Protein AF-A0A8J8J710-F1 (afdb_monomer)

Radius of gyration: 20.17 Å; Cα contacts (8 Å, |Δi|>4): 18; chains: 1; bounding box: 38×29×48 Å

Secondary structure (DSSP, 8-state):
------EEEETTEEEESS-----TT------------SS---------HHHHHHHHHHHHHT-

Sequence (63 aa):
MEVVVEAVYENGVLKPKKKLNLPEGSEVRIKIVPTRVSERTFGIAKMSKREIDEIIEEIEDEW

Solvent-accessible surface area (backbone atoms only — not comparable to full-atom values): 4705 Å² total; per-residue (Å²): 136,91,79,91,77,62,59,48,82,53,96,94,40,81,43,59,80,60,89,76,96,69,68,88,89,66,86,78,89,84,80,91,69,84,81,72,91,56,104,70,86,87,80,90,78,93,75,56,72,65,65,50,52,54,54,50,51,60,63,58,72,76,110

Foldseek 3Di:
DDDDFDFDQDPNDTHTPDDDPDDPPDDDDDDDDPPPPDPDDDDDDDDDPVVVVVVVVVVVVVD

pLDDT: mean 81.84, std 13.39, range [50.44, 95.12]

Structure (mmCIF, N/CA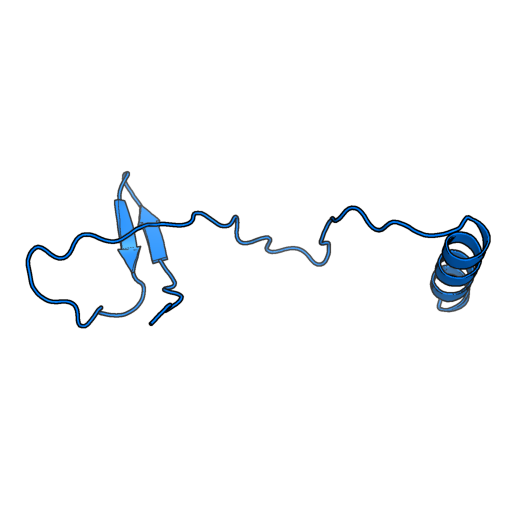/C/O backbone):
data_AF-A0A8J8J710-F1
#
_entry.id   AF-A0A8J8J710-F1
#
loop_
_atom_site.group_PDB
_atom_site.id
_atom_site.type_symbol
_atom_site.label_atom_id
_atom_site.label_alt_id
_atom_site.label_comp_id
_atom_site.label_asym_id
_atom_site.label_entity_id
_atom_site.label_seq_id
_atom_site.pdbx_PDB_ins_code
_atom_site.Cartn_x
_atom_site.Cartn_y
_atom_site.Cartn_z
_atom_site.occupancy
_atom_site.B_iso_or_equiv
_atom_site.auth_seq_id
_atom_site.auth_comp_id
_atom_site.auth_asym_id
_atom_site.auth_atom_id
_atom_site.pdbx_PDB_model_num
ATOM 1 N N . MET A 1 1 ? 3.721 16.147 5.123 1.00 64.88 1 MET A N 1
ATOM 2 C CA . MET A 1 1 ? 4.721 15.070 4.959 1.00 64.88 1 MET A CA 1
ATOM 3 C C . MET A 1 1 ? 4.044 13.910 4.264 1.00 64.88 1 MET A C 1
ATOM 5 O O . MET A 1 1 ? 2.927 13.579 4.638 1.00 64.88 1 MET A O 1
ATOM 9 N N . GLU A 1 2 ? 4.685 13.343 3.250 1.00 70.75 2 GLU A N 1
ATOM 10 C CA . GLU A 1 2 ? 4.231 12.110 2.607 1.00 70.75 2 GLU A CA 1
ATOM 11 C C . GLU A 1 2 ? 4.932 10.934 3.294 1.00 70.75 2 GLU A C 1
ATOM 13 O O . GLU A 1 2 ? 6.152 10.949 3.441 1.00 70.75 2 GLU A O 1
ATOM 18 N N . VAL A 1 3 ? 4.165 9.955 3.777 1.00 81.31 3 VAL A N 1
ATOM 19 C CA . VAL A 1 3 ? 4.695 8.752 4.430 1.00 81.31 3 VAL A CA 1
ATOM 20 C C . VAL A 1 3 ? 4.111 7.546 3.714 1.00 81.31 3 VAL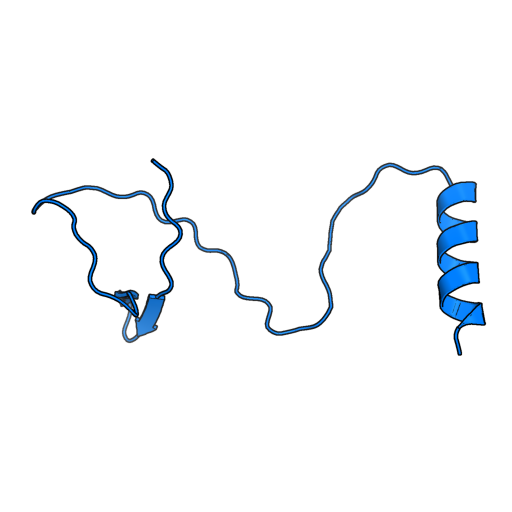 A C 1
ATOM 22 O O . VAL A 1 3 ? 2.894 7.426 3.583 1.00 81.31 3 VAL A O 1
ATOM 25 N N . VAL A 1 4 ? 4.980 6.652 3.250 1.00 83.88 4 VAL A N 1
ATOM 26 C CA . VAL A 1 4 ? 4.570 5.384 2.642 1.00 83.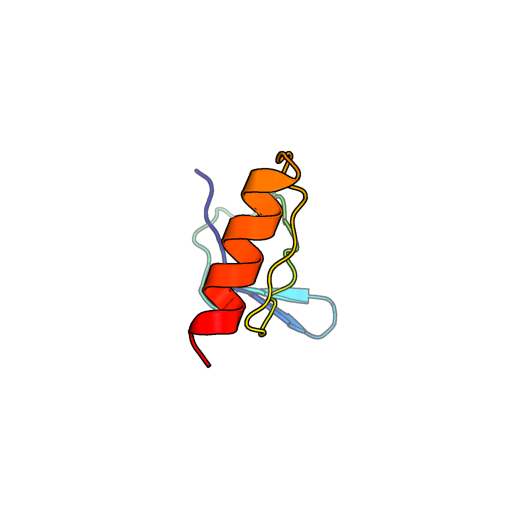88 4 VAL A CA 1
ATOM 27 C C . VAL A 1 4 ? 4.349 4.365 3.754 1.00 83.88 4 VAL A C 1
ATOM 29 O O . VAL A 1 4 ? 5.216 4.154 4.601 1.00 83.88 4 VAL A O 1
ATOM 32 N N . VAL A 1 5 ? 3.175 3.738 3.757 1.00 87.94 5 VAL A N 1
ATOM 33 C CA . VAL A 1 5 ? 2.760 2.770 4.775 1.00 87.94 5 VAL A CA 1
ATOM 34 C C . VAL A 1 5 ? 2.515 1.430 4.101 1.00 87.94 5 VAL A C 1
ATOM 36 O O . VAL A 1 5 ? 1.687 1.330 3.198 1.00 87.94 5 VAL A O 1
ATOM 39 N N . GLU A 1 6 ? 3.198 0.386 4.564 1.00 86.69 6 GLU A N 1
ATOM 40 C CA . GLU A 1 6 ? 2.881 -0.975 4.139 1.00 86.69 6 GLU A CA 1
ATOM 41 C C . GLU A 1 6 ? 1.624 -1.480 4.844 1.00 86.69 6 GLU A C 1
ATOM 43 O O . GLU A 1 6 ? 1.512 -1.402 6.070 1.00 86.69 6 GLU A O 1
ATOM 48 N N . ALA A 1 7 ? 0.703 -2.054 4.076 1.00 90.88 7 ALA A N 1
ATOM 49 C CA . ALA A 1 7 ? -0.538 -2.623 4.576 1.00 90.88 7 ALA A CA 1
ATOM 50 C C . ALA A 1 7 ? -0.856 -3.949 3.879 1.00 90.88 7 ALA A C 1
ATOM 52 O O . ALA A 1 7 ? -0.391 -4.205 2.770 1.00 90.88 7 ALA A O 1
ATOM 53 N N . VAL A 1 8 ? -1.661 -4.779 4.537 1.00 89.56 8 VAL A N 1
ATOM 54 C CA . VAL A 1 8 ? -2.251 -5.992 3.966 1.00 89.56 8 VAL A CA 1
ATOM 55 C C . VAL A 1 8 ? -3.740 -5.743 3.763 1.00 89.56 8 VAL A C 1
ATOM 57 O O . VAL A 1 8 ? -4.399 -5.168 4.629 1.00 89.56 8 VAL A O 1
ATOM 60 N N . TYR A 1 9 ? -4.266 -6.143 2.610 1.00 89.00 9 TYR A N 1
ATOM 61 C CA . TYR A 1 9 ? -5.693 -6.069 2.332 1.00 89.00 9 TYR A CA 1
ATOM 62 C C . TYR A 1 9 ? -6.366 -7.386 2.716 1.00 89.00 9 TYR A C 1
ATOM 64 O O . TYR A 1 9 ? -6.129 -8.409 2.080 1.00 89.00 9 TYR A O 1
ATOM 72 N N . GLU A 1 10 ? -7.201 -7.363 3.753 1.00 92.62 10 GLU A N 1
ATOM 73 C CA . GLU A 1 10 ? -7.891 -8.551 4.262 1.00 92.62 10 GLU A CA 1
ATOM 74 C C . GLU A 1 10 ? -9.350 -8.221 4.560 1.00 92.62 10 GLU A C 1
ATOM 76 O O . GLU A 1 10 ? -9.641 -7.240 5.246 1.00 92.62 10 GLU A O 1
ATOM 81 N N . ASN A 1 11 ? -10.273 -9.059 4.077 1.00 95.12 11 ASN A N 1
ATOM 82 C CA . ASN A 1 11 ? -11.716 -8.927 4.321 1.00 95.12 11 ASN A CA 1
ATOM 83 C C . ASN A 1 11 ? -12.278 -7.535 3.978 1.00 95.12 11 ASN A C 1
ATOM 85 O O . ASN A 1 11 ? -13.120 -7.003 4.696 1.00 95.12 11 ASN A O 1
ATOM 89 N N . GLY A 1 12 ? -11.787 -6.920 2.900 1.00 91.50 12 GLY A N 1
ATOM 90 C CA . GLY A 1 12 ? -12.258 -5.605 2.467 1.00 91.50 12 GLY A CA 1
ATOM 91 C C . GLY A 1 12 ? -11.551 -4.413 3.121 1.00 91.50 12 GLY A C 1
ATOM 92 O O . GLY A 1 12 ? -11.874 -3.274 2.790 1.00 91.50 12 GLY A O 1
ATOM 93 N N . VAL A 1 13 ? -10.585 -4.643 4.021 1.00 93.38 13 VAL A N 1
ATOM 94 C CA . VAL A 1 13 ? -9.953 -3.598 4.842 1.00 93.38 13 VAL A CA 1
ATOM 95 C C . VAL A 1 13 ? -8.434 -3.576 4.645 1.00 93.38 13 VAL A C 1
ATOM 97 O O . VAL A 1 13 ? -7.776 -4.613 4.714 1.00 93.38 13 VAL A O 1
ATOM 100 N N . LEU A 1 14 ? -7.857 -2.384 4.443 1.00 91.19 14 LEU A N 1
ATOM 101 C CA . LEU A 1 14 ? -6.405 -2.169 4.470 1.00 91.19 14 LEU A CA 1
ATOM 102 C C . LEU A 1 14 ? -5.915 -2.082 5.920 1.00 91.19 14 LEU A C 1
ATOM 104 O O . LEU A 1 14 ? -6.222 -1.126 6.630 1.00 91.19 14 LEU A O 1
ATOM 108 N N . LYS A 1 15 ? -5.129 -3.068 6.351 1.00 91.88 15 LYS A N 1
ATOM 109 C CA . LYS A 1 15 ? -4.532 -3.134 7.688 1.00 91.88 15 LYS A CA 1
ATOM 110 C C . LYS A 1 15 ? -3.047 -2.782 7.614 1.00 91.88 15 LYS A C 1
ATOM 112 O O . LYS A 1 15 ? -2.291 -3.539 7.004 1.00 91.88 15 LYS A O 1
ATOM 117 N N . PRO A 1 16 ? -2.589 -1.668 8.204 1.00 92.38 16 PRO A N 1
ATOM 118 C CA . PRO A 1 16 ? -1.176 -1.324 8.176 1.00 92.38 16 PRO A CA 1
ATOM 119 C C . PRO A 1 16 ? -0.361 -2.356 8.968 1.00 92.38 16 PRO A C 1
ATOM 121 O O . PRO A 1 16 ? -0.759 -2.781 10.050 1.00 92.38 16 PRO A O 1
ATOM 124 N N . LYS A 1 17 ? 0.808 -2.746 8.447 1.00 92.25 17 LYS A N 1
ATOM 125 C CA . LYS A 1 17 ? 1.717 -3.689 9.122 1.00 92.25 17 LYS A CA 1
ATOM 126 C C . LYS A 1 17 ? 2.330 -3.107 10.400 1.00 92.25 17 LYS A C 1
ATOM 128 O O . LYS A 1 17 ? 2.821 -3.848 11.246 1.00 92.25 17 LYS A O 1
ATOM 133 N N . LYS A 1 18 ? 2.345 -1.776 10.526 1.00 91.06 18 LYS A N 1
ATOM 134 C CA . LYS A 1 18 ? 2.847 -1.029 11.688 1.00 91.06 18 LYS A CA 1
ATOM 135 C C . LYS A 1 18 ? 1.802 -0.018 12.147 1.00 91.06 18 LYS A C 1
ATOM 137 O O . LYS A 1 18 ? 1.049 0.512 11.335 1.00 91.06 18 LYS A O 1
ATOM 142 N N . LYS A 1 19 ? 1.778 0.278 13.449 1.00 89.88 19 LYS A N 1
ATOM 143 C CA . LYS A 1 19 ? 0.861 1.271 14.024 1.00 89.88 19 LYS A CA 1
ATOM 144 C C . LYS A 1 19 ? 1.145 2.658 13.440 1.00 89.88 19 LYS A C 1
ATOM 146 O O . LYS A 1 19 ? 2.294 3.092 13.406 1.00 89.88 19 LYS A O 1
ATOM 151 N N . LEU A 1 20 ? 0.091 3.348 13.018 1.00 89.44 20 LEU A N 1
ATOM 152 C CA . LEU A 1 20 ? 0.163 4.735 12.570 1.00 89.44 20 LEU A CA 1
ATOM 153 C C . LEU A 1 20 ? -0.030 5.673 13.757 1.00 89.44 20 LEU A C 1
ATOM 155 O O . LEU A 1 20 ? -0.916 5.458 14.582 1.00 89.44 20 LEU A O 1
ATOM 159 N N . ASN A 1 21 ? 0.802 6.708 13.838 1.00 89.69 21 ASN A N 1
ATOM 160 C CA . ASN A 1 21 ? 0.671 7.764 14.835 1.00 89.69 21 ASN A CA 1
ATOM 161 C C . ASN A 1 21 ? -0.072 8.958 14.224 1.00 89.69 21 ASN A C 1
ATOM 163 O O . ASN A 1 21 ? 0.532 9.987 13.926 1.00 89.69 21 ASN A O 1
ATOM 167 N N . LEU A 1 22 ? -1.364 8.770 13.950 1.00 89.62 22 LEU A N 1
ATOM 168 C CA . LEU A 1 22 ? -2.244 9.802 13.400 1.00 89.62 22 LEU A CA 1
ATOM 169 C C . LEU A 1 22 ? -3.301 10.190 14.445 1.00 89.62 22 LEU A C 1
ATOM 171 O O . LEU A 1 22 ? -3.779 9.302 15.155 1.00 89.62 22 LEU A O 1
ATOM 175 N N . PRO A 1 23 ? -3.680 11.478 14.543 1.00 92.31 23 PRO A N 1
ATOM 176 C CA . PRO A 1 23 ? -4.806 11.902 15.369 1.00 92.31 23 PRO A CA 1
ATOM 177 C C . PRO A 1 23 ? -6.100 11.173 14.993 1.00 92.31 23 PRO A C 1
ATOM 179 O O . PRO A 1 23 ? -6.333 10.862 13.821 1.00 92.31 23 PRO A O 1
ATOM 182 N N . GLU A 1 24 ? -6.962 10.929 15.975 1.00 93.38 24 GLU A N 1
ATOM 183 C CA . GLU A 1 24 ? -8.284 10.353 15.730 1.00 93.38 24 GLU A CA 1
ATOM 184 C C . GLU A 1 24 ? -9.109 11.243 14.783 1.00 93.38 24 GLU A C 1
ATOM 186 O O . GLU A 1 24 ? -9.048 12.470 14.858 1.00 93.38 24 GLU A O 1
ATOM 191 N N . GLY A 1 25 ? -9.838 10.621 13.851 1.00 93.62 25 GLY A N 1
ATOM 192 C CA . GLY A 1 25 ? -10.610 11.329 12.822 1.00 93.62 25 GLY A CA 1
ATOM 193 C C . GLY A 1 25 ? -9.789 11.860 11.640 1.00 93.62 25 GLY A C 1
ATOM 194 O O . GLY A 1 25 ? -10.346 12.535 10.780 1.00 93.62 25 GLY A O 1
ATOM 195 N N . SER A 1 26 ? -8.487 11.562 11.563 1.00 92.00 26 SER A N 1
ATOM 196 C CA . SER A 1 26 ? -7.659 11.979 10.423 1.00 92.00 26 SER A CA 1
ATOM 197 C C . SER A 1 26 ? -8.123 11.337 9.113 1.00 92.00 26 SER A C 1
ATOM 199 O O . SER A 1 26 ? -8.116 10.113 8.975 1.00 92.00 26 SER A O 1
ATOM 201 N N . GLU A 1 27 ? -8.431 12.164 8.117 1.00 92.50 27 GLU A N 1
ATOM 202 C CA . GLU A 1 27 ? -8.645 11.720 6.741 1.00 92.50 27 GLU A CA 1
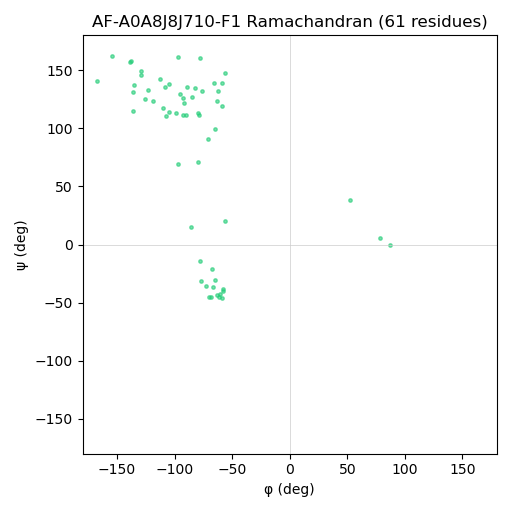ATOM 203 C C . GLU A 1 27 ? -7.304 11.568 6.017 1.00 92.50 27 GLU A C 1
ATOM 205 O O . GLU A 1 27 ? -6.428 12.433 6.085 1.00 92.50 27 GLU A O 1
ATOM 210 N N . VAL A 1 28 ? -7.133 10.459 5.298 1.00 88.62 28 VAL A N 1
ATOM 211 C CA . VAL A 1 28 ? -5.914 10.174 4.535 1.00 88.62 28 VAL A CA 1
ATOM 212 C C . VAL A 1 28 ? -6.258 9.792 3.106 1.00 88.62 28 VAL A C 1
ATOM 214 O O . VAL A 1 28 ? -7.256 9.126 2.839 1.00 88.62 28 VAL A O 1
ATOM 217 N N . ARG A 1 29 ? -5.395 10.178 2.164 1.00 87.94 29 ARG A N 1
ATOM 218 C CA . ARG A 1 29 ? -5.506 9.745 0.771 1.00 87.94 29 ARG A CA 1
ATOM 219 C C . ARG A 1 29 ? -4.685 8.480 0.567 1.00 87.94 29 ARG A C 1
ATOM 221 O O . ARG A 1 29 ? -3.474 8.489 0.772 1.00 87.94 29 ARG A O 1
ATOM 228 N N . ILE A 1 30 ? -5.331 7.413 0.117 1.00 86.88 30 ILE A N 1
ATOM 229 C CA . ILE A 1 30 ? -4.670 6.137 -0.159 1.00 86.88 30 ILE A CA 1
ATOM 230 C C . ILE A 1 30 ? -4.310 6.075 -1.642 1.00 86.88 30 ILE A C 1
ATOM 232 O O . ILE A 1 30 ? -5.158 6.293 -2.505 1.00 86.88 30 ILE A O 1
ATOM 236 N N . LYS A 1 31 ? -3.051 5.752 -1.943 1.00 84.25 31 LYS A N 1
ATOM 237 C CA . LYS A 1 31 ? -2.609 5.405 -3.295 1.00 84.25 31 LYS A CA 1
ATOM 238 C C . LYS A 1 31 ? -2.349 3.904 -3.339 1.00 84.25 31 LYS A C 1
ATOM 240 O O . LYS A 1 31 ? -1.398 3.429 -2.727 1.00 84.25 31 LYS A O 1
ATOM 245 N N . ILE A 1 32 ? -3.193 3.162 -4.053 1.00 80.00 32 ILE A N 1
ATOM 246 C CA . ILE A 1 32 ? -2.971 1.730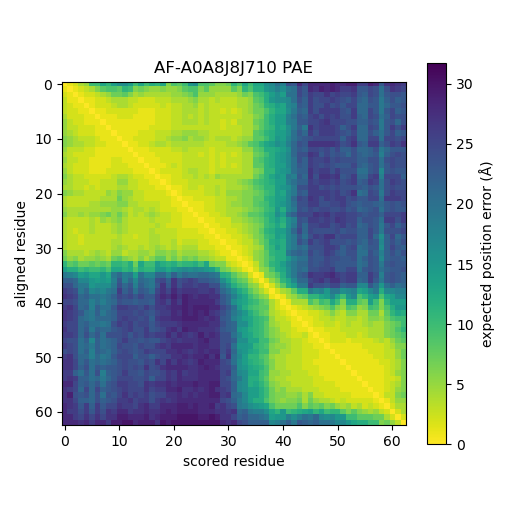 -4.273 1.00 80.00 32 ILE A CA 1
ATOM 247 C C . ILE A 1 32 ? -1.930 1.590 -5.378 1.00 80.00 32 ILE A C 1
ATOM 249 O O . ILE A 1 32 ? -2.183 1.930 -6.532 1.00 80.00 32 ILE A O 1
ATOM 253 N N . VAL A 1 33 ? -0.747 1.113 -5.005 1.00 74.44 33 VAL A N 1
ATOM 254 C CA . VAL A 1 33 ? 0.309 0.757 -5.950 1.00 74.44 33 VAL A CA 1
ATOM 255 C C . VAL A 1 33 ? 0.423 -0.763 -5.919 1.00 74.44 33 VAL A C 1
ATOM 257 O O . VAL A 1 33 ? 0.718 -1.307 -4.854 1.00 74.44 33 VAL A O 1
ATOM 260 N N . PRO A 1 34 ? 0.160 -1.472 -7.029 1.00 64.19 34 PRO A N 1
ATOM 261 C CA . PRO A 1 34 ? 0.335 -2.915 -7.063 1.00 64.19 34 PRO A CA 1
ATOM 262 C C . PRO A 1 34 ? 1.792 -3.241 -6.734 1.00 64.19 34 PRO A C 1
ATOM 264 O O . PRO A 1 34 ? 2.708 -2.804 -7.433 1.00 64.19 34 PRO A O 1
ATOM 267 N N . THR A 1 35 ? 2.015 -3.991 -5.657 1.00 57.38 35 THR A N 1
AT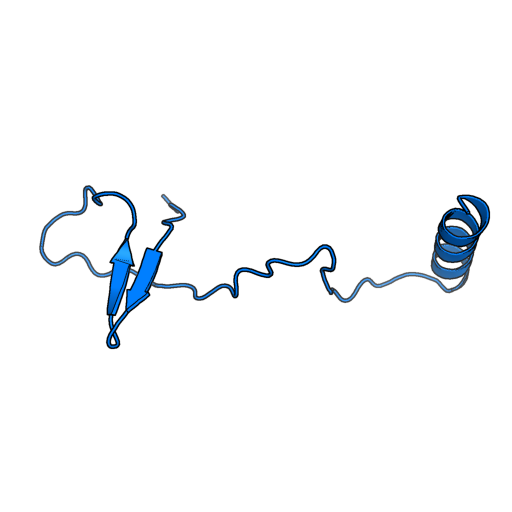OM 268 C CA . THR A 1 35 ? 3.339 -4.497 -5.303 1.00 57.38 35 THR A CA 1
ATOM 269 C C . THR A 1 35 ? 3.696 -5.570 -6.326 1.00 57.38 35 THR A C 1
ATOM 271 O O . THR A 1 35 ? 3.325 -6.730 -6.179 1.00 57.38 35 THR A O 1
ATOM 274 N N . ARG A 1 36 ? 4.348 -5.186 -7.428 1.00 51.50 36 ARG A N 1
ATOM 275 C CA . ARG A 1 36 ? 4.923 -6.157 -8.361 1.00 51.50 36 ARG A CA 1
ATOM 276 C C . ARG A 1 36 ? 6.036 -6.906 -7.632 1.00 51.50 36 ARG A C 1
ATOM 278 O O . ARG A 1 36 ? 7.146 -6.403 -7.515 1.00 51.50 36 ARG A O 1
ATOM 285 N N . VAL A 1 37 ? 5.736 -8.109 -7.155 1.00 50.44 37 VAL A N 1
ATOM 286 C CA . VAL A 1 37 ? 6.755 -9.119 -6.852 1.00 50.44 37 VAL A CA 1
ATOM 287 C C . VAL A 1 37 ? 7.150 -9.759 -8.183 1.0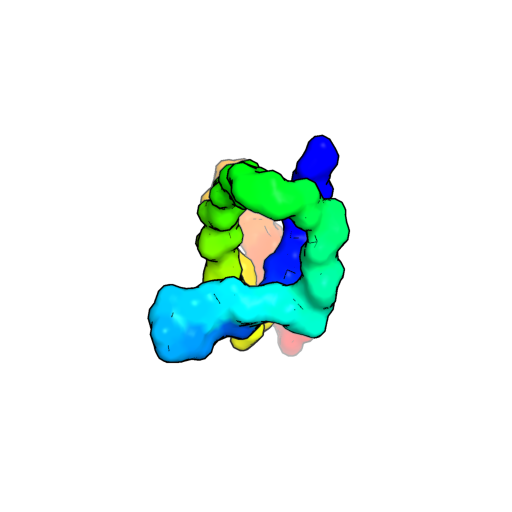0 50.44 37 VAL A C 1
ATOM 289 O O . VAL A 1 37 ? 6.723 -10.860 -8.498 1.00 50.44 37 VAL A O 1
ATOM 292 N N . SER A 1 38 ? 7.866 -9.026 -9.033 1.00 50.81 38 SER A N 1
ATOM 293 C CA . SER A 1 38 ? 8.557 -9.611 -10.187 1.00 50.81 38 SER A CA 1
ATOM 294 C C . SER A 1 38 ? 9.522 -8.596 -10.780 1.00 50.81 38 SER A C 1
ATOM 296 O O . SER A 1 38 ? 9.160 -7.429 -10.923 1.00 50.81 38 SER A O 1
ATOM 298 N N . GLU A 1 39 ? 10.690 -9.073 -11.191 1.00 55.94 39 GLU A N 1
ATOM 29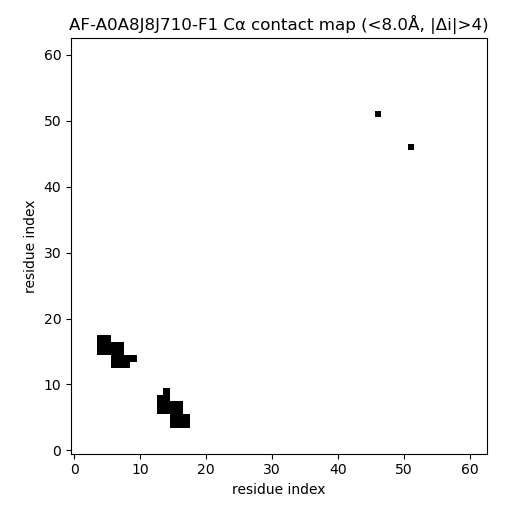9 C CA . GLU A 1 39 ? 11.876 -8.405 -11.752 1.00 55.94 39 GLU A CA 1
ATOM 300 C C . GLU A 1 39 ? 11.651 -7.549 -13.025 1.00 55.94 39 GLU A C 1
ATOM 302 O O . GLU A 1 39 ? 12.584 -7.277 -13.771 1.00 55.94 39 GLU A O 1
ATOM 307 N N . ARG A 1 40 ? 10.418 -7.117 -13.327 1.00 55.44 40 ARG A N 1
ATOM 308 C CA . ARG A 1 40 ? 10.060 -6.370 -14.542 1.00 55.44 40 ARG A CA 1
ATOM 309 C C . ARG A 1 40 ? 9.122 -5.198 -14.250 1.00 55.44 40 ARG A C 1
ATOM 311 O O . ARG A 1 40 ? 7.951 -5.350 -13.876 1.00 55.44 40 ARG A O 1
ATOM 318 N N . THR A 1 41 ? 9.628 -3.996 -14.487 1.00 57.50 41 THR A N 1
ATOM 319 C CA . THR A 1 41 ? 8.864 -2.745 -14.543 1.00 57.50 41 THR A CA 1
ATOM 320 C C . THR A 1 41 ? 8.526 -2.401 -15.998 1.00 57.50 41 THR A C 1
ATOM 322 O O . THR A 1 41 ? 9.090 -2.962 -16.930 1.00 57.50 41 THR A O 1
ATOM 325 N N . PHE A 1 42 ? 7.534 -1.535 -16.213 1.00 65.94 42 PHE A N 1
ATOM 326 C CA . PHE A 1 42 ? 7.181 -1.028 -17.543 1.00 65.94 42 PHE A CA 1
ATOM 327 C C . PHE A 1 42 ? 6.959 0.481 -17.457 1.00 65.94 42 PHE A C 1
ATOM 329 O O . PHE A 1 42 ? 6.307 0.954 -16.524 1.00 65.94 42 PHE A O 1
ATOM 336 N N . GLY A 1 43 ? 7.480 1.215 -18.436 1.00 69.06 43 GLY A N 1
ATOM 337 C CA . GLY A 1 43 ? 7.313 2.654 -18.599 1.00 69.06 43 GLY A CA 1
ATOM 338 C C . GLY A 1 43 ? 7.465 3.038 -20.070 1.00 69.06 43 GLY A C 1
ATOM 339 O O . GLY A 1 43 ? 7.983 2.258 -20.865 1.00 69.06 43 GLY A O 1
ATOM 340 N N . ILE A 1 44 ? 6.994 4.230 -20.438 1.00 79.81 44 ILE A N 1
ATOM 341 C CA . ILE A 1 44 ? 7.175 4.782 -21.785 1.00 79.81 44 ILE A CA 1
ATOM 342 C C . ILE A 1 44 ? 8.348 5.757 -21.721 1.00 79.81 44 ILE A C 1
ATOM 344 O O . ILE A 1 44 ? 8.251 6.795 -21.069 1.00 79.81 44 ILE A O 1
ATOM 348 N N . ALA A 1 45 ? 9.441 5.422 -22.398 1.00 80.69 45 ALA A N 1
ATOM 349 C CA . ALA A 1 45 ? 10.572 6.314 -22.605 1.00 80.69 45 ALA A CA 1
ATOM 350 C C . ALA A 1 45 ? 10.556 6.818 -24.051 1.00 80.69 45 ALA A C 1
ATOM 352 O O . ALA A 1 45 ? 10.280 6.062 -24.982 1.00 80.69 45 ALA A O 1
ATOM 353 N N . LYS A 1 46 ? 10.831 8.109 -24.248 1.00 87.06 46 LYS A N 1
ATOM 354 C CA . LYS A 1 46 ? 11.021 8.670 -25.586 1.00 87.06 46 LYS A CA 1
ATOM 355 C C . LYS A 1 46 ? 12.502 8.567 -25.929 1.00 87.06 46 LYS A C 1
ATOM 357 O O . LYS A 1 46 ? 13.302 9.259 -25.312 1.00 87.06 46 LYS A O 1
ATOM 362 N N . MET A 1 47 ? 12.836 7.719 -26.893 1.00 90.12 47 MET A N 1
ATOM 363 C CA . MET A 1 47 ? 14.212 7.438 -27.310 1.00 90.12 47 MET A CA 1
ATOM 364 C C . MET A 1 47 ? 14.290 7.372 -28.835 1.00 90.12 47 MET A C 1
ATOM 366 O O . MET A 1 47 ? 13.273 7.172 -29.509 1.00 90.12 47 MET A O 1
ATOM 370 N N . SER A 1 48 ? 15.479 7.583 -29.389 1.00 92.56 48 SER A N 1
ATOM 371 C CA . SER A 1 48 ? 15.746 7.338 -30.804 1.00 92.56 48 SER A CA 1
ATOM 372 C C . SER A 1 48 ? 15.943 5.844 -31.071 1.00 92.56 48 SER A C 1
ATOM 374 O O . SER A 1 48 ? 16.251 5.071 -30.168 1.00 92.56 48 SER A O 1
ATOM 376 N N . LYS A 1 49 ? 15.788 5.426 -32.335 1.00 91.50 49 LYS A N 1
ATOM 377 C CA . LYS A 1 49 ? 15.995 4.024 -32.727 1.00 91.50 49 LYS A CA 1
ATOM 378 C C . LYS A 1 49 ? 17.411 3.536 -32.391 1.00 91.50 49 LYS A C 1
ATOM 380 O O . LYS A 1 49 ? 17.562 2.435 -31.892 1.00 91.50 49 LYS A O 1
ATOM 385 N N . ARG A 1 50 ? 18.422 4.382 -32.603 1.00 92.44 50 ARG A N 1
ATOM 386 C CA . ARG A 1 50 ? 19.823 4.040 -32.336 1.00 92.44 50 ARG A CA 1
ATOM 387 C C . ARG A 1 50 ? 20.076 3.728 -30.860 1.00 92.44 50 ARG A C 1
ATOM 389 O O . ARG A 1 50 ? 20.718 2.737 -30.563 1.00 92.44 50 ARG A O 1
ATOM 396 N N . GLU A 1 51 ? 19.543 4.550 -29.958 1.00 91.31 51 GLU A N 1
ATOM 397 C CA . GLU A 1 51 ? 19.679 4.318 -28.513 1.00 91.31 51 GLU A CA 1
ATOM 398 C C . GLU A 1 51 ? 18.966 3.031 -28.073 1.00 91.31 51 GLU A C 1
ATOM 400 O O . GLU A 1 51 ? 19.392 2.387 -27.125 1.00 91.31 51 GLU A O 1
ATOM 405 N N . ILE A 1 52 ? 17.877 2.651 -28.752 1.00 90.62 52 ILE A N 1
ATOM 406 C CA . ILE A 1 52 ? 17.180 1.385 -28.491 1.00 90.62 52 ILE A CA 1
ATOM 407 C C . ILE A 1 52 ? 18.028 0.198 -28.960 1.00 90.62 52 ILE A C 1
ATOM 409 O O . ILE A 1 52 ? 18.139 -0.776 -28.223 1.00 90.62 52 ILE A O 1
ATOM 413 N N . ASP A 1 53 ? 18.609 0.285 -30.159 1.00 92.50 53 ASP A N 1
ATOM 414 C CA . ASP A 1 53 ? 19.417 -0.790 -30.745 1.00 92.50 53 ASP A CA 1
ATOM 415 C C . ASP A 1 53 ? 20.674 -1.066 -29.884 1.00 92.50 53 ASP A C 1
ATOM 417 O O . ASP A 1 53 ? 20.937 -2.220 -29.562 1.00 92.50 53 ASP A O 1
ATOM 421 N N . GLU A 1 54 ? 21.371 -0.023 -29.404 1.00 91.56 54 GLU A N 1
ATOM 422 C CA . GLU A 1 54 ? 22.548 -0.154 -28.516 1.00 91.56 54 GLU A CA 1
ATOM 423 C C . GLU A 1 54 ? 22.203 -0.867 -27.189 1.00 91.56 54 GLU A C 1
ATOM 425 O O . GLU A 1 54 ? 22.920 -1.763 -26.754 1.00 91.56 54 GLU A O 1
ATOM 430 N N . ILE A 1 55 ? 21.061 -0.534 -26.573 1.00 89.25 55 ILE A N 1
ATOM 431 C CA . ILE A 1 55 ? 20.613 -1.175 -25.323 1.00 89.25 55 ILE A CA 1
ATOM 432 C C . ILE A 1 55 ? 20.272 -2.654 -25.536 1.00 89.25 55 ILE A C 1
ATOM 434 O O . ILE A 1 55 ? 20.481 -3.468 -24.640 1.00 89.25 55 ILE A O 1
ATOM 438 N N . ILE A 1 56 ? 19.698 -3.005 -26.690 1.00 88.62 56 ILE A N 1
ATOM 439 C CA . ILE A 1 56 ? 19.356 -4.398 -27.000 1.00 88.62 56 ILE A CA 1
ATOM 440 C C . ILE A 1 56 ? 20.633 -5.219 -27.198 1.00 88.62 56 ILE A C 1
ATOM 442 O O . ILE A 1 56 ? 20.731 -6.292 -26.610 1.00 88.62 56 ILE A O 1
ATOM 446 N N . GLU A 1 57 ? 21.605 -4.699 -27.953 1.00 89.44 57 GLU A N 1
ATOM 447 C CA . GLU A 1 57 ? 22.898 -5.363 -28.174 1.00 89.44 57 GLU A CA 1
ATOM 448 C C . GLU A 1 57 ? 23.640 -5.615 -26.851 1.00 89.44 57 GLU A C 1
ATOM 450 O O . GLU A 1 57 ? 24.069 -6.739 -26.603 1.00 89.44 57 GLU A O 1
ATOM 455 N N . GLU A 1 58 ? 23.706 -4.623 -25.951 1.00 84.62 58 GLU A N 1
ATOM 456 C CA . GLU A 1 58 ? 24.327 -4.788 -24.625 1.00 84.62 58 GLU A CA 1
ATOM 457 C C . GLU A 1 58 ? 23.680 -5.913 -23.798 1.00 84.62 58 GLU A C 1
ATOM 459 O O . GLU A 1 58 ? 24.375 -6.656 -23.111 1.00 84.62 58 GLU A O 1
ATOM 464 N N . ILE A 1 59 ? 22.353 -6.066 -23.869 1.00 84.81 59 ILE A N 1
ATOM 465 C CA . ILE A 1 59 ? 21.629 -7.120 -23.142 1.00 84.81 5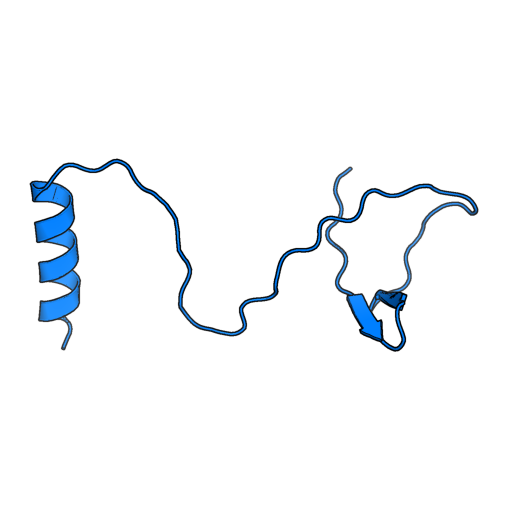9 ILE A CA 1
ATOM 466 C C . ILE A 1 59 ? 21.879 -8.504 -23.761 1.00 84.81 59 ILE A C 1
ATOM 468 O O . ILE A 1 59 ? 21.901 -9.501 -23.035 1.00 84.81 59 ILE A O 1
ATOM 472 N N . GLU A 1 60 ? 22.009 -8.580 -25.087 1.00 76.19 60 GLU A N 1
ATOM 473 C CA . GLU A 1 60 ? 22.209 -9.835 -25.819 1.00 76.19 60 GLU A CA 1
ATOM 474 C C . GLU A 1 60 ? 23.651 -10.361 -25.714 1.00 76.19 60 GLU A C 1
ATOM 476 O O . GLU A 1 60 ? 23.830 -11.575 -25.669 1.00 76.19 60 GLU A O 1
ATOM 481 N N . ASP A 1 61 ? 24.654 -9.482 -25.604 1.00 71.94 61 ASP A N 1
ATOM 482 C CA . ASP A 1 61 ? 26.075 -9.855 -25.478 1.00 71.94 61 ASP A CA 1
ATOM 483 C C . ASP A 1 61 ? 26.487 -10.328 -24.064 1.00 71.94 61 ASP A C 1
ATOM 485 O O . ASP A 1 61 ? 27.559 -10.913 -23.890 1.00 71.94 61 ASP A O 1
ATOM 489 N N . GLU A 1 62 ? 25.661 -10.107 -23.034 1.00 58.28 62 GLU A N 1
ATOM 490 C CA . GLU A 1 62 ? 25.918 -10.575 -21.657 1.00 58.28 62 GLU A CA 1
ATOM 491 C C . GLU A 1 62 ? 25.450 -12.030 -21.383 1.00 58.28 62 GLU A C 1
ATOM 493 O O . GLU A 1 62 ? 25.386 -12.444 -20.219 1.00 58.28 62 GLU A O 1
ATOM 498 N N . TRP A 1 63 ? 25.156 -12.826 -22.428 1.00 53.84 63 TRP A N 1
ATOM 499 C CA . TRP A 1 63 ? 24.706 -14.232 -22.339 1.00 53.84 63 TRP A CA 1
ATOM 500 C C . TRP A 1 63 ? 25.443 -15.215 -23.258 1.00 53.84 63 TRP A C 1
ATOM 502 O O . TRP A 1 63 ? 25.678 -14.905 -24.444 1.00 53.84 63 TRP A O 1
#

Mean predicted aligned error: 13.52 Å